Protein 4UWW (pdb70)

Sequence (130 aa):
DKCPKGWLDFRGNCYGYFRYELPWKRAEAWWCRSIRAGAHLASIHTSEEHRAIAKFISQYHHGEEEEDVWIGLFRWNSVWAWIDGSKKHYSALDDYPKGKHCAVLDESSGFLSWDNDSCGERNAFICKCTA

Structure (mmCIF, N/CA/C/O backbone):
data_4UWW
#
_entry.id   4UWW
#
_cell.length_a   55.940
_cell.length_b   72.600
_cell.length_c   37.100
_cell.angle_alpha   90.00
_cell.angle_beta   90.00
_cell.angle_gamma   90.00
#
_symmetry.space_group_name_H-M   'P 21 21 2'
#
loop_
_entity.id
_entity.type
_entity.pdbx_description
1 polymer STRUTHIOCALCIN-1
2 water water
#
loop_
_atom_site.group_PDB
_atom_site.id
_atom_site.type_symbol
_atom_site.label_atom_id
_atom_site.label_alt_id
_atom_site.label_comp_id
_atom_site.label_asym_id
_atom_site.label_entity_id
_atom_site.label_seq_id
_atom_site.pdbx_PDB_ins_code
_atom_site.Cartn_x
_atom_site.Cartn_y
_atom_site.Cartn_z
_atom_site.occupancy
_atom_site.B_iso_or_equiv
_atom_site.auth_seq_id
_atom_site.auth_comp_id
_atom_site.auth_asym_id
_atom_site.auth_atom_id
_atom_site.pdbx_PDB_model_num
ATOM 1 N N . ASP A 1 1 ? -8.077 10.744 -25.395 1.00 43.07 1 ASP A N 1
ATOM 2 C CA . ASP A 1 1 ? -7.184 9.563 -25.162 1.00 41.90 1 ASP A CA 1
ATOM 3 C C . ASP A 1 1 ?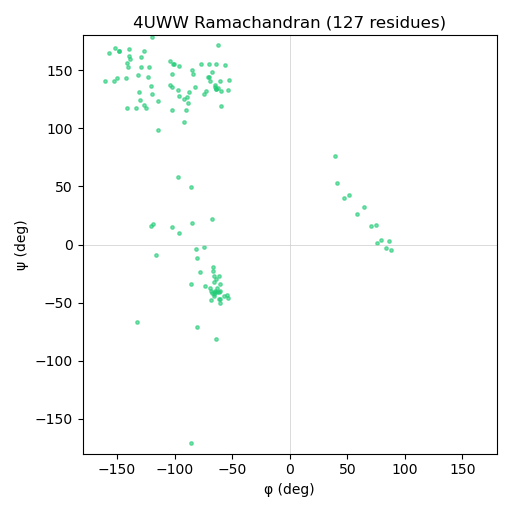 -7.887 8.525 -24.289 1.00 41.81 1 ASP A C 1
ATOM 4 O O . ASP A 1 1 ? -8.623 8.888 -23.371 1.00 43.1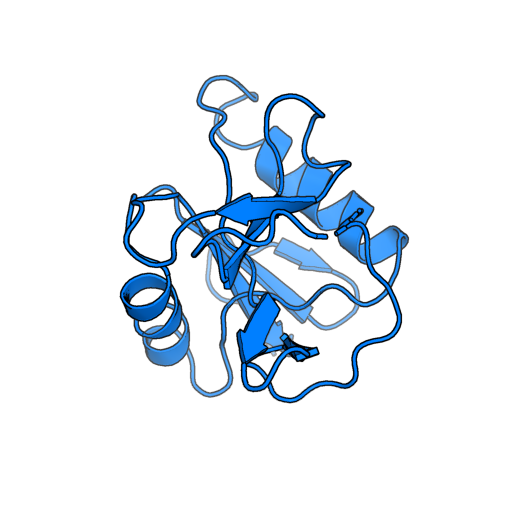6 1 ASP A O 1
ATOM 9 N N . LYS A 1 2 ? -7.639 7.255 -24.570 1.00 38.55 2 LYS A N 1
ATOM 10 C CA . LYS A 1 2 ? -8.240 6.173 -23.767 1.00 36.33 2 LYS A CA 1
ATOM 11 C C . LYS A 1 2 ? -7.761 6.241 -22.289 1.00 32.29 2 LYS A C 1
ATOM 12 O O . LYS A 1 2 ? -6.566 6.399 -22.040 1.00 32.26 2 LYS A O 1
ATOM 18 N N . CYS A 1 3 ? -8.724 6.096 -21.406 1.00 34.62 3 CYS A N 1
ATOM 19 C CA . CYS A 1 3 ? -8.479 6.063 -19.959 1.00 35.38 3 CYS A CA 1
ATOM 20 C C . CYS A 1 3 ? -7.773 4.769 -19.577 1.00 31.91 3 CYS A C 1
ATOM 21 O O . CYS A 1 3 ? -7.839 3.765 -20.291 1.00 33.71 3 CYS A O 1
ATOM 24 N N . PRO A 1 4 ? -7.030 4.788 -18.448 1.00 28.68 4 PRO A N 1
ATOM 25 C CA . PRO A 1 4 ? -6.509 3.526 -17.940 1.00 30.05 4 PRO A CA 1
ATOM 26 C C . PRO A 1 4 ? -7.634 2.539 -17.717 1.00 30.09 4 PRO A C 1
ATOM 27 O O . PRO A 1 4 ? -8.771 2.897 -17.458 1.00 29.05 4 PRO A O 1
ATOM 31 N N . LYS A 1 5 ? -7.332 1.240 -17.765 1.00 33.90 5 LYS A N 1
ATOM 32 C CA . LYS A 1 5 ? -8.372 0.221 -17.674 1.00 35.50 5 LYS A CA 1
ATOM 33 C C . LYS A 1 5 ? -9.036 0.313 -16.277 1.00 27.38 5 LYS A C 1
ATOM 34 O O . LYS A 1 5 ? -8.306 0.367 -15.294 1.00 29.61 5 LYS A O 1
ATOM 40 N N . GLY A 1 6 ? -10.352 0.280 -16.245 1.00 30.99 6 GLY A N 1
ATOM 41 C CA . GLY A 1 6 ? -11.132 0.301 -15.020 1.00 31.28 6 GLY A CA 1
ATOM 42 C C . GLY A 1 6 ? -11.374 1.708 -14.452 1.00 27.82 6 GLY A C 1
ATOM 43 O O . GLY A 1 6 ? -12.048 1.842 -13.443 1.00 27.40 6 GLY A O 1
ATOM 44 N N . TRP A 1 7 ? -10.820 2.707 -15.086 1.00 25.17 7 TRP A N 1
ATOM 45 C CA . TRP A 1 7 ? -10.999 4.098 -14.611 1.00 22.74 7 TRP A CA 1
ATOM 46 C C . TRP A 1 7 ? -12.301 4.682 -15.135 1.00 25.02 7 TRP A C 1
ATOM 47 O O . TRP A 1 7 ? -12.742 4.374 -16.249 1.00 27.89 7 TRP A O 1
ATOM 58 N N . LEU A 1 8 ? -12.904 5.534 -14.311 1.00 19.87 8 LEU A N 1
ATOM 59 C CA . LEU A 1 8 ? -14.118 6.263 -14.685 1.00 20.23 8 LEU A CA 1
ATOM 60 C C . LEU A 1 8 ? -13.755 7.391 -15.660 1.00 23.25 8 LEU A C 1
ATOM 61 O O . LEU A 1 8 ? -12.828 8.125 -15.447 1.00 21.40 8 LEU A O 1
ATOM 66 N N . ASP A 1 9 ? -14.454 7.471 -16.792 1.00 23.68 9 ASP A N 1
ATOM 67 C CA . ASP A 1 9 ? -14.281 8.593 -17.749 1.00 27.28 9 ASP A CA 1
ATOM 68 C C . ASP A 1 9 ? -15.458 9.535 -17.542 1.00 27.72 9 ASP A C 1
ATOM 69 O O . ASP A 1 9 ? -16.598 9.167 -17.697 1.00 29.16 9 ASP A O 1
ATOM 74 N N . PHE A 1 10 ? -15.136 10.748 -17.103 1.00 27.48 10 PHE A N 1
ATOM 75 C CA . PHE A 1 10 ? -16.133 11.755 -16.825 1.00 24.90 10 PHE A CA 1
ATOM 76 C C . PHE A 1 10 ? -15.686 13.113 -17.245 1.00 25.08 10 PHE A C 1
ATOM 77 O O . PHE A 1 10 ? -14.690 13.635 -16.749 1.00 25.63 10 PHE A O 1
ATOM 85 N N . ARG A 1 11 ? -16.432 13.695 -18.203 1.00 25.76 11 ARG A N 1
ATOM 86 C CA . ARG A 1 11 ? -16.173 15.040 -18.739 1.00 29.09 11 ARG A CA 1
ATOM 87 C C . ARG A 1 11 ? -14.689 15.397 -18.987 1.00 27.04 11 ARG A C 1
ATOM 88 O O . ARG A 1 11 ? -14.185 16.405 -18.488 1.00 29.28 11 ARG A O 1
ATOM 96 N N . GLY A 1 12 ? -14.013 14.556 -19.727 1.00 30.34 12 GLY A N 1
ATOM 97 C CA . GLY A 1 12 ? -12.667 14.839 -20.199 1.00 28.23 12 GLY A CA 1
ATOM 98 C C . GLY A 1 12 ? -11.516 14.490 -19.278 1.00 27.62 12 GLY A C 1
ATOM 99 O O . GLY A 1 12 ? -10.352 14.818 -19.545 1.00 29.57 12 GLY A O 1
ATOM 100 N N . ASN A 1 13 ? -11.882 13.891 -18.135 1.00 24.99 13 ASN A N 1
ATOM 101 C CA . ASN A 1 13 ? -10.858 13.319 -17.235 1.00 21.98 13 ASN A CA 1
ATOM 102 C C . ASN A 1 13 ? -11.162 11.869 -16.916 1.00 20.89 13 ASN A C 1
ATOM 103 O O . ASN A 1 13 ? -12.272 11.436 -17.084 1.00 24.61 13 ASN A O 1
ATOM 108 N N . CYS A 1 14 ? -10.159 11.180 -16.354 1.00 19.69 14 CYS A N 1
ATOM 109 C CA . CYS A 1 14 ? -10.312 9.769 -15.937 1.00 20.46 14 CYS A CA 1
ATOM 110 C C . CYS A 1 14 ? -9.966 9.673 -14.448 1.00 20.15 14 CYS A C 1
ATOM 111 O O . CYS A 1 14 ? -9.057 10.387 -14.001 1.00 17.82 14 CYS A O 1
ATOM 114 N N . TYR A 1 15 ? -10.666 8.802 -13.719 1.00 17.98 15 TYR A N 1
ATOM 115 C CA . TYR A 1 15 ? -10.512 8.679 -12.262 1.00 16.52 15 TYR A CA 1
ATOM 116 C C . TYR A 1 15 ? -10.325 7.215 -11.918 1.00 16.93 15 TYR A C 1
ATOM 117 O O . TYR A 1 15 ? -11.109 6.392 -12.296 1.00 19.92 15 TYR A O 1
ATOM 126 N N . GLY A 1 16 ? -9.232 6.918 -11.230 1.00 16.18 16 GLY A N 1
ATOM 127 C CA . GLY A 1 16 ? -8.922 5.557 -10.848 1.00 16.05 16 GLY A CA 1
ATOM 128 C C . GLY A 1 16 ? -8.959 5.394 -9.335 1.00 15.88 16 GLY A C 1
ATOM 129 O O . GLY A 1 16 ? -8.221 6.094 -8.618 1.00 17.35 16 GLY A O 1
ATOM 130 N N . TYR A 1 17 ? -9.778 4.476 -8.850 1.00 15.26 17 TYR A N 1
ATOM 131 C CA . TYR A 1 17 ? -9.901 4.249 -7.411 1.00 15.59 17 TYR A CA 1
ATOM 132 C C . TYR A 1 17 ? -9.029 3.092 -7.029 1.00 13.64 17 TYR A C 1
ATOM 133 O O . TYR A 1 17 ? -9.048 2.045 -7.736 1.00 17.82 17 TYR A O 1
ATOM 142 N N . PHE A 1 18 ? -8.246 3.265 -5.965 1.00 14.64 18 PHE A N 1
ATOM 143 C CA . PHE A 1 18 ? -7.321 2.241 -5.443 1.00 14.44 18 PHE A CA 1
ATOM 144 C C . PHE A 1 18 ? -7.597 1.980 -3.997 1.00 14.26 18 PHE A C 1
ATOM 145 O O . PHE A 1 18 ? -7.442 2.845 -3.146 1.00 14.89 18 PHE A O 1
ATOM 153 N N . ARG A 1 19 ? -7.995 0.721 -3.683 1.00 16.09 19 ARG A N 1
ATOM 154 C CA . ARG A 1 19 ? -8.269 0.338 -2.302 1.00 17.77 19 ARG A CA 1
ATOM 155 C C . ARG A 1 19 ? -7.018 -0.338 -1.793 1.00 21.92 19 ARG A C 1
ATOM 156 O O . ARG A 1 19 ? -6.997 -1.616 -1.584 1.00 26.02 19 ARG A O 1
ATOM 164 N N . TYR A 1 20 ? -5.955 0.333 -1.827 1.00 16.76 20 TYR A N 1
ATOM 165 C CA . TYR A 1 20 ? -4.719 -0.049 -1.168 1.00 15.40 20 TYR A CA 1
ATOM 166 C C . TYR A 1 20 ? -4.442 1.046 -0.217 1.00 14.71 20 TYR A C 1
ATOM 167 O O . TYR A 1 20 ? -4.533 2.267 -0.603 1.00 17.06 20 TYR A O 1
ATOM 176 N N . GLU A 1 21 ? -4.169 0.800 1.047 1.00 15.19 21 GLU A N 1
ATOM 177 C CA . GLU A 1 21 ? -4.094 1.777 2.090 1.00 16.93 21 GLU A CA 1
ATOM 178 C C . GLU A 1 21 ? -2.691 2.273 2.237 1.00 13.59 21 GLU A C 1
ATOM 179 O O . GLU A 1 21 ? -1.803 1.577 2.781 1.00 16.11 21 GLU A O 1
ATOM 185 N N . LEU A 1 22 ? -2.435 3.502 1.770 1.00 14.71 22 LEU A N 1
ATOM 186 C CA . LEU A 1 22 ? -1.085 4.064 1.709 1.00 13.40 22 LEU A CA 1
ATOM 187 C C . LEU A 1 22 ? -1.067 5.460 2.359 1.00 14.11 22 LEU A C 1
ATOM 188 O O . LEU A 1 22 ? -2.104 6.132 2.367 1.00 14.12 22 LEU A O 1
ATOM 193 N N . PRO A 1 23 ? 0.038 5.886 2.880 1.00 12.95 23 PRO A N 1
ATOM 194 C CA . PRO A 1 23 ? 0.183 7.301 3.300 1.00 12.80 23 PRO A CA 1
ATOM 195 C C . PRO A 1 23 ? 0.090 8.190 2.094 1.00 12.96 23 PRO A C 1
ATOM 196 O O . PRO A 1 23 ? 0.299 7.797 0.950 1.00 13.67 23 PRO A O 1
ATOM 200 N N . TRP A 1 24 ? -0.320 9.480 2.322 1.00 12.56 24 TRP A N 1
ATOM 201 C CA . TRP A 1 24 ? -0.654 10.374 1.226 1.00 13.52 24 TRP A CA 1
ATOM 202 C C . TRP A 1 24 ? 0.495 10.484 0.177 1.00 11.65 24 TRP A C 1
ATOM 203 O O . TRP A 1 24 ? 0.247 10.444 -1.017 1.00 14.03 24 TRP A O 1
ATOM 214 N N . LYS A 1 25 ? 1.734 10.667 0.643 1.00 12.91 25 LYS A N 1
ATOM 215 C CA . LYS A 1 25 ? 2.830 10.866 -0.277 1.00 15.38 25 LYS A CA 1
ATOM 216 C C . LYS A 1 25 ? 3.107 9.609 -1.143 1.00 14.84 25 LYS A C 1
ATOM 217 O O . LYS A 1 25 ? 3.491 9.741 -2.299 1.00 16.56 25 LYS A O 1
ATOM 223 N N . ARG A 1 26 ? 2.864 8.444 -0.580 1.00 14.97 26 ARG A N 1
ATOM 224 C CA . ARG A 1 26 ? 3.042 7.214 -1.342 1.00 15.14 26 ARG A CA 1
ATOM 225 C C . ARG A 1 26 ? 1.937 7.037 -2.356 1.00 13.38 26 ARG A C 1
ATOM 226 O O . ARG A 1 26 ? 2.143 6.565 -3.469 1.00 15.81 26 ARG A O 1
ATOM 234 N N . ALA A 1 27 ? 0.696 7.453 -1.990 1.00 13.88 27 ALA A N 1
ATOM 235 C CA . ALA A 1 27 ? -0.399 7.458 -2.875 1.00 12.56 27 ALA A CA 1
ATOM 236 C C . ALA A 1 27 ? -0.133 8.364 -4.062 1.00 14.68 27 ALA A C 1
ATOM 237 O O . ALA A 1 27 ? -0.331 8.001 -5.209 1.00 15.44 27 ALA A O 1
ATOM 239 N N . GLU A 1 28 ? 0.371 9.584 -3.758 1.00 15.15 28 GLU A N 1
ATOM 240 C CA . GLU A 1 28 ? 0.693 10.487 -4.829 1.00 16.56 28 GLU A CA 1
ATOM 241 C C . GLU A 1 28 ? 1.798 9.906 -5.774 1.00 18.09 28 GLU A C 1
ATOM 242 O O . GLU A 1 28 ? 1.638 9.980 -6.995 1.00 18.62 28 GLU A O 1
ATOM 248 N N . ALA A 1 29 ? 2.800 9.270 -5.194 1.00 16.90 29 ALA A N 1
ATOM 249 C CA . ALA A 1 29 ? 3.791 8.603 -6.015 1.00 18.38 29 ALA A CA 1
ATOM 250 C C . ALA A 1 29 ? 3.207 7.512 -6.875 1.00 18.49 29 ALA A C 1
ATOM 251 O O . ALA A 1 29 ? 3.615 7.374 -8.083 1.00 20.00 29 ALA A O 1
ATOM 253 N N . TRP A 1 30 ? 2.287 6.753 -6.348 1.00 16.99 30 TRP A N 1
ATOM 254 C CA A TRP A 1 30 ? 1.620 5.702 -7.095 0.50 18.71 30 TRP A CA 1
ATOM 255 C CA B TRP A 1 30 ? 1.688 5.731 -7.137 0.50 18.36 30 TRP A CA 1
ATOM 256 C C . TRP A 1 30 ? 0.872 6.268 -8.302 1.00 17.90 30 TRP A C 1
ATOM 257 O O . TRP A 1 30 ? 0.983 5.800 -9.457 1.00 19.82 30 TRP A O 1
ATOM 278 N N . CYS A 1 31 ? 0.034 7.282 -8.048 1.00 16.24 31 CYS A N 1
ATOM 279 C CA . CYS A 1 31 ? -0.683 7.911 -9.130 1.00 17.44 31 CYS A CA 1
ATOM 280 C C . CYS A 1 31 ? 0.258 8.411 -10.256 1.00 20.47 31 CYS A C 1
ATOM 281 O O . CYS A 1 31 ? -0.041 8.188 -11.422 1.00 22.02 31 CYS A O 1
ATOM 284 N N . ARG A 1 32 ? 1.371 9.031 -9.865 1.00 18.59 32 ARG A N 1
ATOM 285 C CA . ARG A 1 32 ? 2.304 9.569 -10.877 1.00 23.32 32 ARG A CA 1
ATOM 286 C C . ARG A 1 32 ? 2.896 8.418 -11.706 1.00 24.29 32 ARG A C 1
ATOM 287 O O . ARG A 1 32 ? 3.219 8.633 -12.889 1.00 27.22 32 ARG A O 1
ATOM 295 N N . SER A 1 33 ? 3.018 7.269 -11.111 1.00 22.93 33 SER A N 1
ATOM 296 C CA . SER A 1 33 ? 3.632 6.131 -11.838 1.00 23.68 33 SER A CA 1
ATOM 297 C C . SER A 1 33 ? 2.710 5.454 -12.822 1.00 27.06 33 SER A C 1
ATOM 298 O O . SER A 1 33 ? 3.181 4.808 -13.789 1.00 26.95 33 SER A O 1
ATOM 301 N N . ILE A 1 34 ? 1.399 5.548 -12.651 1.00 27.42 34 ILE A N 1
ATOM 302 C CA . ILE A 1 34 ? 0.427 4.919 -13.487 1.00 29.67 34 ILE A CA 1
ATOM 303 C C . ILE A 1 34 ? 0.461 5.511 -14.894 1.00 29.81 34 ILE A C 1
ATOM 304 O O . ILE A 1 34 ? 0.347 4.776 -15.920 1.00 34.06 34 ILE A O 1
ATOM 309 N N . ARG A 1 35 ? 0.579 6.810 -14.976 1.00 31.96 35 ARG A N 1
ATOM 310 C CA . ARG A 1 35 ? 0.510 7.517 -16.239 1.00 38.50 35 ARG A CA 1
ATOM 311 C C . ARG A 1 35 ? 1.155 8.879 -16.062 1.00 38.23 35 ARG A C 1
ATOM 312 O O . ARG A 1 35 ? 0.971 9.543 -15.050 1.00 28.98 35 ARG A O 1
ATOM 320 N N . ALA A 1 36 ? 1.903 9.325 -17.061 1.00 34.80 36 ALA A N 1
ATOM 321 C CA . ALA A 1 36 ? 2.460 10.627 -17.061 1.00 33.50 36 ALA A CA 1
ATOM 322 C C . ALA A 1 36 ? 1.338 11.643 -16.981 1.00 33.40 36 ALA A C 1
ATOM 323 O O . ALA A 1 36 ? 0.351 11.535 -17.690 1.00 35.10 36 ALA A O 1
ATOM 325 N N . GLY A 1 37 ? 1.486 12.605 -16.089 1.00 32.08 37 GLY A N 1
ATOM 326 C CA . GLY A 1 37 ? 0.469 13.597 -15.880 1.00 37.54 37 GLY A CA 1
ATOM 327 C C . GLY A 1 37 ? -0.606 13.228 -14.846 1.00 30.30 37 GLY A C 1
ATOM 328 O O . GLY A 1 37 ? -1.492 14.041 -14.591 1.00 31.97 37 GLY A O 1
ATOM 329 N N . ALA A 1 38 ? -0.578 12.004 -14.305 1.00 23.46 38 ALA A N 1
ATOM 330 C CA . ALA A 1 38 ? -1.584 11.609 -13.277 1.00 20.16 38 ALA A CA 1
ATOM 331 C C . ALA A 1 38 ? -1.146 12.038 -11.905 1.00 21.34 38 ALA A C 1
ATOM 332 O O . ALA A 1 38 ? 0.054 12.121 -11.580 1.00 21.54 38 ALA A O 1
ATOM 334 N N . HIS A 1 39 ? -2.129 12.315 -11.051 1.00 17.12 39 HIS A N 1
ATOM 335 C CA . HIS A 1 39 ? -1.885 12.750 -9.704 1.00 16.29 39 HIS A CA 1
ATOM 336 C C . HIS A 1 39 ? -3.109 12.289 -8.870 1.00 14.34 39 HIS A C 1
ATOM 337 O O . HIS A 1 39 ? -4.137 11.966 -9.431 1.00 16.95 39 HIS A O 1
ATOM 344 N N . LEU A 1 40 ? -2.966 12.396 -7.576 1.00 13.01 40 LEU A N 1
ATOM 345 C CA . LEU A 1 40 ? -4.157 12.330 -6.711 1.00 14.13 40 LEU A CA 1
ATOM 346 C C . LEU A 1 40 ? -5.170 13.339 -7.217 1.00 15.87 40 LEU A C 1
ATOM 347 O O . LEU A 1 40 ? -4.809 14.480 -7.635 1.00 16.46 40 LEU A O 1
ATOM 352 N N . ALA A 1 41 ? -6.460 12.966 -7.186 1.00 14.56 41 ALA A N 1
ATOM 353 C CA . ALA A 1 41 ? -7.470 13.715 -7.834 1.00 14.15 41 ALA A CA 1
ATOM 354 C C . ALA A 1 41 ? -7.705 15.147 -7.273 1.00 14.14 41 ALA A C 1
ATOM 355 O O . ALA A 1 41 ? -7.753 15.312 -6.065 1.00 15.50 41 ALA A O 1
ATOM 357 N N . SER A 1 42 ? -7.869 16.107 -8.158 1.00 14.14 42 SER A N 1
ATOM 358 C CA . SER A 1 42 ? -8.445 17.382 -7.846 1.00 12.46 42 SER A CA 1
ATOM 359 C C . SER A 1 42 ? -9.947 17.338 -8.210 1.00 15.38 42 SER A C 1
ATOM 360 O O . SER A 1 42 ? -10.336 16.601 -9.113 1.00 16.65 42 SER A O 1
ATOM 363 N N . ILE A 1 43 ? -10.723 18.171 -7.529 1.00 15.79 43 ILE A N 1
ATOM 364 C CA . ILE A 1 43 ? -12.193 18.210 -7.711 1.00 15.10 43 ILE A CA 1
ATOM 365 C C . ILE A 1 43 ? -12.582 19.671 -7.833 1.00 15.81 43 ILE A C 1
ATOM 366 O O . ILE A 1 43 ? -12.379 20.447 -6.918 1.00 17.30 43 ILE A O 1
ATOM 371 N N . HIS A 1 44 ? -13.139 20.015 -9.015 1.00 17.11 44 HIS A N 1
ATOM 372 C CA . HIS A 1 44 ? -13.323 21.462 -9.301 1.00 18.57 44 HIS A CA 1
ATOM 373 C C . HIS A 1 44 ? -14.795 21.878 -9.432 1.00 19.23 44 HIS A C 1
ATOM 374 O O . HIS A 1 44 ? -15.054 23.144 -9.488 1.00 22.58 44 HIS A O 1
ATOM 381 N N . THR A 1 45 ? -15.720 20.969 -9.460 1.00 20.86 45 THR A N 1
ATOM 382 C CA . THR A 1 45 ? -17.160 21.236 -9.580 1.00 20.19 45 THR A CA 1
ATOM 383 C C . THR A 1 45 ? -17.939 20.280 -8.718 1.00 19.48 45 THR A C 1
ATOM 384 O O . THR A 1 45 ? -17.469 19.163 -8.440 1.00 19.15 45 THR A O 1
ATOM 388 N N . SER A 1 46 ? -19.156 20.651 -8.313 1.00 21.70 46 SER A N 1
ATOM 389 C CA . SER A 1 46 ? -20.031 19.733 -7.657 1.00 22.12 46 SER A CA 1
ATOM 390 C C . SER A 1 46 ? -20.370 18.534 -8.499 1.00 21.59 46 SER A C 1
ATOM 391 O O . SER A 1 46 ? -20.557 17.447 -7.986 1.00 21.58 46 SER A O 1
ATOM 394 N N . GLU A 1 47 ? -20.480 18.711 -9.830 1.00 22.49 47 GLU A N 1
ATOM 395 C CA . GLU A 1 47 ? -20.850 17.581 -10.676 1.00 22.07 47 GLU A CA 1
ATOM 396 C C . GLU A 1 47 ? -19.710 16.557 -10.726 1.00 20.44 47 GLU A C 1
ATOM 397 O O . GLU A 1 47 ? -19.960 15.335 -10.717 1.00 20.75 47 GLU A O 1
ATOM 403 N N . GLU A 1 48 ? -18.483 17.018 -10.740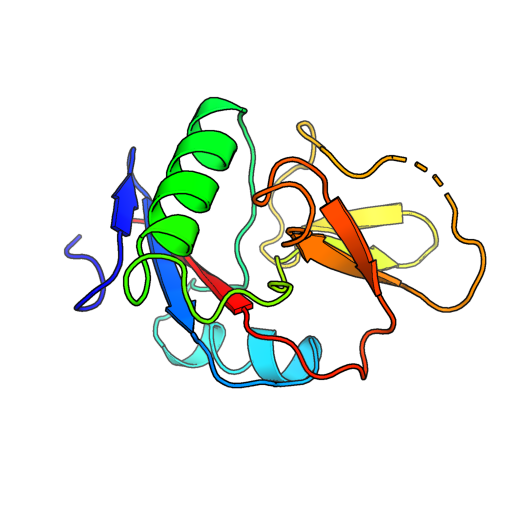 1.00 19.69 48 GLU A N 1
ATOM 404 C CA . GLU A 1 48 ? -17.328 16.128 -10.659 1.00 20.19 48 GLU A CA 1
ATOM 405 C C . GLU A 1 48 ? -17.300 15.438 -9.306 1.00 18.84 48 GLU A C 1
ATOM 406 O O . GLU A 1 48 ? -17.076 14.221 -9.228 1.00 17.13 48 GLU A O 1
ATOM 412 N N . HIS A 1 49 ? -17.530 16.152 -8.245 1.00 16.96 49 HIS A N 1
ATOM 413 C CA . HIS A 1 49 ? -17.605 15.597 -6.907 1.00 16.72 49 HIS A CA 1
ATOM 414 C C . HIS A 1 49 ? -18.659 14.513 -6.798 1.00 15.89 49 HIS A C 1
ATOM 415 O O . HIS A 1 49 ? -18.426 13.387 -6.295 1.00 15.41 49 HIS A O 1
ATOM 422 N N . ARG A 1 50 ? -19.846 14.779 -7.379 1.00 15.47 50 ARG A N 1
ATOM 423 C CA . ARG A 1 50 ? -20.930 13.852 -7.374 1.00 17.78 50 ARG A CA 1
ATOM 424 C C . ARG A 1 50 ? -20.602 12.595 -8.152 1.00 17.29 50 ARG A C 1
ATOM 425 O O . ARG A 1 50 ? -20.906 11.464 -7.679 1.00 17.67 50 ARG A O 1
ATOM 433 N N . ALA A 1 51 ? -19.940 12.753 -9.279 1.00 18.09 51 ALA A N 1
ATOM 434 C CA . ALA A 1 51 ? -19.592 11.596 -10.135 1.00 17.54 51 ALA A CA 1
ATOM 435 C C . ALA A 1 51 ? -18.561 10.722 -9.442 1.00 16.22 51 ALA A C 1
ATOM 436 O O . ALA A 1 51 ? -18.642 9.471 -9.498 1.00 17.50 51 ALA A O 1
ATOM 438 N N . ILE A 1 52 ? -17.590 11.319 -8.771 1.00 15.68 52 ILE A N 1
ATOM 439 C CA . ILE A 1 52 ? -16.548 10.561 -8.056 1.00 15.04 52 ILE A CA 1
ATOM 440 C C . ILE A 1 52 ? -17.169 9.820 -6.890 1.00 17.20 52 ILE A C 1
ATOM 441 O O . ILE A 1 52 ? -16.867 8.600 -6.637 1.00 16.59 52 ILE A O 1
ATOM 446 N N . ALA A 1 53 ? -18.065 10.434 -6.154 1.00 16.94 53 ALA A N 1
ATOM 447 C CA . ALA A 1 53 ? -18.666 9.818 -5.009 1.00 17.79 53 ALA A CA 1
ATOM 448 C C . ALA A 1 53 ? -19.502 8.626 -5.424 1.00 18.31 53 ALA A C 1
ATOM 449 O O . ALA A 1 53 ? -19.448 7.563 -4.763 1.00 19.25 53 ALA A O 1
ATOM 451 N N . LYS A 1 54 ? -20.229 8.760 -6.533 1.00 19.11 54 LYS A N 1
ATOM 452 C CA . LYS A 1 54 ? -21.030 7.670 -7.074 1.00 21.09 54 LYS A CA 1
ATOM 453 C C . LYS A 1 54 ? -20.128 6.523 -7.444 1.00 19.76 54 LYS A C 1
ATOM 454 O O . LYS A 1 54 ? -20.413 5.331 -7.159 1.00 22.49 54 LYS A O 1
ATOM 460 N N . PHE A 1 55 ? -19.023 6.808 -8.150 1.00 17.35 55 PHE A N 1
ATOM 461 C CA . PHE A 1 55 ? -18.086 5.818 -8.633 1.00 20.90 55 PHE A CA 1
ATOM 462 C C . PHE A 1 55 ? -17.487 5.035 -7.450 1.00 19.27 55 PHE A C 1
ATOM 463 O O . PHE A 1 55 ? -17.475 3.771 -7.486 1.00 20.97 55 PHE A O 1
ATOM 471 N N . ILE A 1 56 ? -16.989 5.718 -6.435 1.00 16.82 56 ILE A N 1
ATOM 472 C CA . ILE A 1 56 ? -16.433 5.058 -5.261 1.00 18.60 56 ILE A CA 1
ATOM 473 C C . ILE A 1 56 ? -17.516 4.256 -4.532 1.00 20.08 56 ILE A C 1
ATOM 474 O O . ILE A 1 56 ? -17.271 3.061 -4.145 1.00 21.74 56 ILE A O 1
ATOM 479 N N . SER A 1 57 ? -18.707 4.780 -4.406 1.00 20.41 57 SER A N 1
ATOM 480 C CA . SER A 1 57 ? -19.801 4.108 -3.667 1.00 22.40 57 SER A CA 1
ATOM 481 C C . SER A 1 57 ? -20.217 2.824 -4.359 1.00 25.56 57 SER A C 1
ATOM 482 O O . SER A 1 57 ? -20.765 1.918 -3.681 1.00 29.87 57 SER A O 1
ATOM 485 N N . GLN A 1 58 ? -20.045 2.729 -5.661 1.00 24.22 58 GLN A N 1
ATOM 486 C CA . GLN A 1 58 ? -20.379 1.470 -6.369 1.00 31.49 58 GLN A CA 1
ATOM 487 C C . GLN A 1 58 ? -19.322 0.416 -6.261 1.00 33.31 58 GLN A C 1
ATOM 488 O O . GLN A 1 58 ? -19.556 -0.770 -6.660 1.00 33.88 58 GLN A O 1
ATOM 494 N N . TYR A 1 59 ? -18.121 0.749 -5.767 1.00 29.03 59 TYR A N 1
ATOM 495 C CA . TYR A 1 59 ? -17.075 -0.245 -5.564 1.00 30.41 59 TYR A CA 1
ATOM 496 C C . TYR A 1 59 ? -17.519 -1.353 -4.593 1.00 29.70 59 TYR A C 1
ATOM 497 O O . TYR A 1 59 ? -17.896 -1.089 -3.436 1.00 30.82 59 TYR A O 1
ATOM 506 N N . HIS A 1 60 ? -17.533 -2.588 -5.093 1.00 34.20 60 HIS A N 1
ATOM 507 C CA . HIS A 1 60 ? -17.960 -3.754 -4.277 1.00 35.71 60 HIS A CA 1
ATOM 508 C C . HIS A 1 60 ? -19.329 -3.552 -3.585 1.00 35.44 60 HIS A C 1
ATOM 509 O O . HIS A 1 60 ? -19.486 -3.843 -2.412 1.00 36.17 60 HIS A O 1
ATOM 516 N N . HIS A 1 61 ? -20.290 -2.994 -4.321 1.00 30.96 61 HIS A N 1
ATOM 517 C CA . HIS A 1 61 ? -21.644 -2.790 -3.851 1.00 33.07 61 HIS A CA 1
ATOM 518 C C . HIS A 1 61 ? -21.721 -1.934 -2.600 1.00 36.20 61 HIS A C 1
ATOM 519 O O . HIS A 1 61 ? -22.638 -2.055 -1.786 1.00 38.61 61 HIS A O 1
ATOM 526 N N . GLY A 1 62 ? -20.710 -1.065 -2.427 1.00 32.04 62 GLY A N 1
ATOM 527 C CA . GLY A 1 62 ? -20.679 -0.151 -1.293 1.00 35.30 62 GLY A CA 1
ATOM 528 C C . GLY A 1 62 ? -20.310 -0.777 0.048 1.00 36.97 62 GLY A C 1
ATOM 529 O O . GLY A 1 62 ? -20.530 -0.197 1.101 1.00 37.03 62 GLY A O 1
ATOM 530 N N . GLU A 1 63 ? -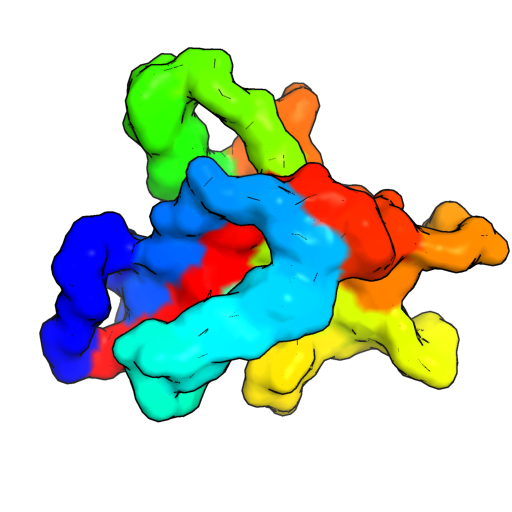19.730 -1.972 0.001 1.00 37.33 63 GLU A N 1
ATOM 531 C CA . GLU A 1 63 ? -19.564 -2.754 1.236 1.00 46.23 63 GLU A CA 1
ATOM 532 C C . GLU A 1 63 ? -18.293 -2.368 1.955 1.00 47.67 63 GLU A C 1
ATOM 533 O O . GLU A 1 63 ? -18.236 -2.329 3.195 1.00 55.76 63 GLU A O 1
ATOM 539 N N . GLU A 1 64 ? -17.268 -2.025 1.193 1.00 44.68 64 GLU A N 1
ATOM 540 C CA . GLU A 1 64 ? -15.971 -1.982 1.811 1.00 57.39 64 GLU A CA 1
ATOM 541 C C . GLU A 1 64 ? -15.569 -0.593 2.256 1.00 52.81 64 GLU A C 1
ATOM 542 O O . GLU A 1 64 ? -14.441 -0.426 2.688 1.00 61.74 64 GLU A O 1
ATOM 548 N N . GLU A 1 65 ? -16.508 0.365 2.220 1.00 46.10 65 GLU A N 1
ATOM 549 C CA . GLU A 1 65 ? -16.166 1.811 2.172 1.00 34.00 65 GLU A CA 1
ATOM 550 C C . GLU A 1 65 ? -15.212 2.339 3.265 1.00 30.47 65 GLU A C 1
ATOM 551 O O . GLU A 1 65 ? -15.366 2.140 4.452 1.00 28.56 65 GLU A O 1
ATOM 557 N N . GLU A 1 66 ? -14.237 3.100 2.810 1.00 27.32 66 GLU A N 1
ATOM 558 C CA . GLU A 1 66 ? -13.203 3.688 3.704 1.00 23.99 66 GLU A CA 1
ATOM 559 C C . GLU A 1 66 ? -12.952 5.126 3.223 1.00 18.24 66 GLU A C 1
ATOM 560 O O . GLU A 1 66 ? -13.382 5.441 2.086 1.00 19.54 66 GLU A O 1
ATOM 566 N N . ASP A 1 67 ? -12.255 5.912 4.017 1.00 20.63 67 ASP A N 1
ATOM 567 C CA . ASP A 1 67 ? -11.883 7.271 3.589 1.00 16.33 67 ASP A CA 1
ATOM 568 C C . ASP A 1 67 ? -10.882 7.204 2.427 1.00 14.71 67 ASP A C 1
ATOM 569 O O . ASP A 1 67 ? -10.132 6.243 2.267 1.00 16.19 67 ASP A O 1
ATOM 574 N N . VAL A 1 68 ? -10.966 8.213 1.545 1.00 12.11 68 VAL A N 1
ATOM 575 C CA . VAL A 1 68 ? -10.199 8.172 0.323 1.00 12.19 68 VAL A CA 1
ATOM 576 C C . VAL A 1 68 ? -9.371 9.444 0.170 1.00 11.07 68 VAL A C 1
ATOM 577 O O . VAL A 1 68 ? -9.891 10.569 0.098 1.00 12.07 68 VAL A O 1
ATOM 581 N N . TRP A 1 69 ? -8.025 9.299 0.091 1.00 10.77 69 TRP A N 1
ATOM 582 C CA . TRP A 1 69 ? -7.203 10.490 -0.173 1.00 11.67 69 TRP A CA 1
ATOM 583 C C . TRP A 1 69 ? -7.567 11.098 -1.483 1.00 11.06 69 TRP A C 1
ATOM 584 O O . TRP A 1 69 ? -7.749 10.457 -2.510 1.00 11.91 69 TRP A O 1
ATOM 595 N N . ILE A 1 70 ? -7.575 12.479 -1.490 1.00 10.98 70 ILE A N 1
ATOM 596 C CA . ILE A 1 70 ? -7.584 13.267 -2.706 1.00 12.31 70 ILE A CA 1
ATOM 597 C C . ILE A 1 70 ? -6.319 14.153 -2.717 1.00 12.67 70 ILE A C 1
ATOM 598 O O . ILE A 1 70 ? -5.585 14.158 -1.727 1.00 12.39 70 ILE A O 1
ATOM 603 N N . GLY A 1 71 ? -6.158 14.934 -3.786 1.00 12.47 71 GLY A N 1
ATOM 604 C CA . GLY A 1 71 ? -4.903 15.647 -3.922 1.00 13.42 71 GLY A CA 1
ATOM 605 C C . GLY A 1 71 ? -4.777 16.991 -3.206 1.00 15.51 71 GLY A C 1
ATOM 606 O O . GLY A 1 71 ? -3.850 17.757 -3.561 1.00 15.82 71 GLY A O 1
ATOM 607 N N . LEU A 1 72 ? -5.607 17.290 -2.238 1.00 14.12 72 LEU A N 1
ATOM 608 C CA . LEU A 1 72 ? -5.576 18.559 -1.463 1.00 13.74 72 LEU A CA 1
ATOM 609 C C . LEU A 1 72 ? -4.694 18.413 -0.297 1.00 14.10 72 LEU A C 1
ATOM 610 O O . LEU A 1 72 ? -4.835 17.506 0.554 1.00 14.30 72 LEU A O 1
ATOM 615 N N . PHE A 1 73 ? -3.718 19.343 -0.149 1.00 14.20 73 PHE A N 1
ATOM 616 C CA . PHE A 1 73 ? -2.772 19.298 0.932 1.00 14.70 73 PHE A CA 1
ATOM 617 C C . PHE A 1 73 ? -2.533 20.739 1.437 1.00 13.83 73 PHE A C 1
ATOM 618 O O . PHE A 1 73 ? -2.670 21.682 0.630 1.00 14.15 73 PHE A O 1
ATOM 626 N N . ARG A 1 74 ? -2.186 20.838 2.685 1.00 13.36 74 ARG A N 1
ATOM 627 C CA . ARG A 1 74 ? -1.933 22.157 3.297 1.00 13.94 74 ARG A CA 1
ATOM 628 C C . ARG A 1 74 ? -0.439 22.371 3.402 1.00 14.91 74 ARG A C 1
ATOM 629 O O . ARG A 1 74 ? 0.314 21.487 3.875 1.00 16.50 74 ARG A O 1
ATOM 637 N N . TRP A 1 75 ? -0.016 23.567 3.038 1.00 15.57 75 TRP A N 1
ATOM 638 C CA . TRP A 1 75 ? 1.436 23.908 3.137 1.00 16.06 75 TRP A CA 1
ATOM 639 C C . TRP A 1 75 ? 1.459 25.443 3.330 1.00 19.45 75 TRP A C 1
ATOM 640 O O . TRP A 1 75 ? 0.738 26.140 2.660 1.00 19.30 75 TRP A O 1
ATOM 651 N N . ASN A 1 76 ? 2.367 25.885 4.176 1.00 19.67 76 ASN A N 1
ATOM 652 C CA . ASN A 1 76 ? 2.440 27.348 4.502 1.00 21.18 76 ASN A CA 1
ATOM 653 C C . ASN A 1 76 ? 1.046 27.890 4.818 1.00 26.03 76 ASN A C 1
ATOM 654 O O . ASN A 1 76 ? 0.710 28.993 4.341 1.00 24.83 76 ASN A O 1
ATOM 659 N N . SER A 1 77 ? 0.242 27.127 5.531 1.00 25.15 77 SER A N 1
ATOM 660 C CA . SER A 1 77 ? -1.107 27.492 5.999 1.00 24.31 77 SER A CA 1
ATOM 661 C C . SER A 1 77 ? -2.243 27.487 4.985 1.00 24.93 77 SER A C 1
ATOM 662 O O . SER A 1 77 ? -3.437 27.744 5.342 1.00 30.18 77 SER A O 1
ATOM 665 N N . VAL A 1 78 ? -1.974 27.134 3.774 1.00 21.23 78 VAL A N 1
ATOM 666 C CA . VAL A 1 78 ? -2.918 27.221 2.674 1.00 23.19 78 VAL A CA 1
ATOM 667 C C . VAL A 1 78 ? -3.168 25.816 2.040 1.00 20.52 78 VAL A C 1
ATOM 668 O O . VAL A 1 78 ? -2.213 25.070 1.837 1.00 18.68 78 VAL A O 1
ATOM 672 N N . TRP A 1 79 ? -4.414 25.492 1.746 1.00 19.44 79 TRP A N 1
ATOM 673 C CA . TRP A 1 79 ? -4.771 24.267 0.990 1.00 16.59 79 TRP A CA 1
ATOM 674 C C . TRP A 1 79 ? -4.632 24.454 -0.470 1.00 18.97 79 TRP A C 1
ATOM 675 O O . TRP A 1 79 ? -5.047 25.499 -1.042 1.00 21.05 79 TRP A O 1
ATO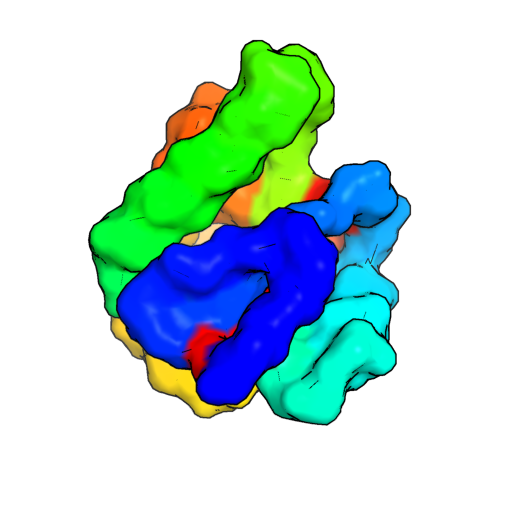M 686 N N . ALA A 1 80 ? -4.051 23.510 -1.155 1.00 15.85 80 ALA A N 1
ATOM 687 C CA . ALA A 1 80 ? -3.887 23.548 -2.591 1.00 16.13 80 ALA A CA 1
ATOM 688 C C . ALA A 1 80 ? -3.927 22.158 -3.231 1.00 14.62 80 ALA A C 1
ATOM 689 O O . ALA A 1 80 ? -3.798 21.154 -2.474 1.00 15.37 80 ALA A O 1
ATOM 691 N N . TRP A 1 81 ? -4.064 22.101 -4.513 1.00 15.58 81 TRP A N 1
ATOM 692 C CA . TRP A 1 81 ? -4.056 20.819 -5.280 1.00 15.11 81 TRP A CA 1
ATOM 693 C C . TRP A 1 81 ? -2.643 20.428 -5.661 1.00 16.13 81 TRP A C 1
ATOM 694 O O . TRP A 1 81 ? -1.912 21.262 -6.248 1.00 18.35 81 TRP A O 1
ATOM 705 N N . ILE A 1 82 ? -2.266 19.174 -5.405 1.00 15.24 82 ILE A N 1
ATOM 706 C CA . ILE A 1 82 ? -0.889 18.722 -5.776 1.00 16.22 82 ILE A CA 1
ATOM 707 C C . ILE A 1 82 ? -0.731 18.699 -7.268 1.00 17.21 82 ILE A C 1
ATOM 708 O O . ILE A 1 82 ? 0.464 18.764 -7.742 1.00 21.18 82 ILE A O 1
ATOM 713 N N . ASP A 1 83 ? -1.754 18.599 -8.042 1.00 17.85 83 ASP A N 1
ATOM 714 C CA . ASP A 1 83 ? -1.655 18.665 -9.529 1.00 22.83 83 ASP A CA 1
ATOM 715 C C . ASP A 1 83 ? -1.397 20.107 -10.039 1.00 23.27 83 ASP A C 1
ATOM 716 O O . ASP A 1 83 ? -1.224 20.299 -11.262 1.00 28.84 83 ASP A O 1
ATOM 721 N N . GLY A 1 84 ? -1.335 21.092 -9.165 1.00 20.64 84 GLY A N 1
ATOM 722 C CA . GLY A 1 84 ? -1.072 22.476 -9.543 1.00 22.10 84 GLY A CA 1
ATOM 723 C C . GLY A 1 84 ? -2.246 23.203 -10.086 1.00 22.69 84 GLY A C 1
ATOM 724 O O . GLY A 1 84 ? -2.080 24.396 -10.500 1.00 26.86 84 GLY A O 1
ATOM 725 N N . SER A 1 85 ? -3.439 22.630 -10.136 1.00 24.90 85 SER A N 1
ATOM 726 C CA . SER A 1 85 ? -4.628 23.313 -10.637 1.00 23.41 85 SER A CA 1
ATOM 727 C C . SER A 1 85 ? -5.172 24.289 -9.612 1.00 22.50 85 SER A C 1
ATOM 728 O O . SER A 1 85 ? -4.836 24.258 -8.428 1.00 22.56 85 SER A O 1
ATOM 731 N N . LYS A 1 86 ? -5.897 25.301 -10.091 1.00 31.14 86 LYS A N 1
ATOM 732 C CA . LYS A 1 86 ? -6.406 26.327 -9.203 1.00 34.92 86 LYS A CA 1
ATOM 733 C C . LYS A 1 86 ? -7.492 25.735 -8.313 1.00 28.34 86 LYS A C 1
ATOM 734 O O . LYS A 1 86 ? -8.321 24.948 -8.750 1.00 29.60 86 LYS A O 1
ATOM 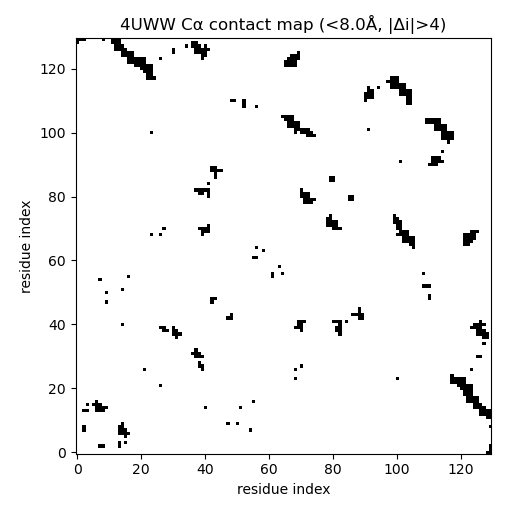740 N N . LYS A 1 87 ? -7.497 26.141 -7.071 1.00 29.15 87 LYS A N 1
ATOM 741 C CA . LYS A 1 87 ? -8.537 25.732 -6.180 1.00 28.96 87 LYS A CA 1
ATOM 742 C C . LYS A 1 87 ? -9.642 26.807 -6.101 1.00 32.46 87 LYS A C 1
ATOM 743 O O . LYS A 1 87 ? -9.377 27.966 -5.766 1.00 37.76 87 LYS A O 1
ATOM 749 N N . HIS A 1 88 ? -10.847 26.387 -6.315 1.00 26.64 88 HIS A N 1
ATOM 750 C CA . HIS A 1 88 ? -12.037 27.215 -6.068 1.00 30.97 88 HIS A CA 1
ATOM 751 C C . HIS A 1 88 ? -13.007 26.342 -5.287 1.00 30.72 88 HIS A C 1
ATOM 752 O O . HIS A 1 88 ? -13.222 26.563 -4.085 1.00 40.05 88 HIS A O 1
ATOM 759 N N . TYR A 1 89 ? -13.520 25.296 -5.920 1.00 25.37 89 TYR A N 1
ATOM 760 C CA . TYR A 1 89 ? -14.471 24.403 -5.271 1.00 22.67 89 TYR A CA 1
ATOM 761 C C . TYR A 1 89 ? -13.855 23.672 -4.077 1.00 22.71 89 TYR A C 1
ATOM 762 O O . TYR A 1 89 ? -12.725 23.159 -4.194 1.00 22.08 89 TYR A O 1
ATOM 771 N N . SER A 1 90 ? -14.556 23.629 -2.974 1.00 24.27 90 SER A N 1
ATOM 772 C CA . SER A 1 90 ? -14.125 22.878 -1.798 1.00 23.07 90 SER A CA 1
ATOM 773 C C . SER A 1 90 ? -15.256 22.363 -0.987 1.00 23.00 90 SER A C 1
ATOM 774 O O . SER A 1 90 ? -16.296 23.082 -0.839 1.00 27.23 90 SER A O 1
ATOM 777 N N . ALA A 1 91 ? -15.130 21.154 -0.409 1.00 20.81 91 ALA A N 1
ATOM 778 C CA . ALA A 1 91 ? -16.045 20.579 0.529 1.00 20.32 91 ALA A CA 1
ATOM 779 C C . ALA A 1 91 ? -15.386 20.302 1.890 1.00 17.65 91 ALA A C 1
ATOM 780 O O . ALA A 1 91 ? -15.851 19.548 2.677 1.00 21.18 91 ALA A O 1
ATOM 782 N N . LEU A 1 92 ? -14.242 20.946 2.092 1.00 22.79 92 LEU A N 1
ATOM 783 C CA . LEU A 1 92 ? -13.512 20.886 3.358 1.00 24.33 92 LEU A CA 1
ATOM 784 C C . LEU A 1 92 ? -13.971 22.034 4.239 1.00 35.87 92 LEU A C 1
ATOM 785 O O . LEU A 1 92 ? -13.833 23.184 3.833 1.00 38.71 92 LEU A O 1
ATOM 790 N N . ASP A 1 93 ? -14.419 21.726 5.441 1.00 39.23 93 ASP A N 1
ATOM 791 C CA . ASP A 1 93 ? -15.064 22.733 6.287 1.00 58.79 93 ASP A CA 1
ATOM 792 C C . ASP A 1 93 ? -14.161 23.896 6.721 1.00 64.16 93 ASP A C 1
ATOM 793 O O . ASP A 1 93 ? -14.646 25.025 6.894 1.00 75.46 93 ASP A O 1
ATOM 798 N N . ASP A 1 96 ? -10.623 24.283 10.529 1.00 103.67 96 ASP A N 1
ATOM 799 C CA . ASP A 1 96 ? -9.222 24.236 10.899 1.00 104.83 96 ASP A CA 1
ATOM 800 C C . ASP A 1 96 ? -8.675 22.826 11.072 1.00 109.32 96 ASP A C 1
ATOM 801 O O . ASP A 1 96 ? -7.922 22.336 10.216 1.00 87.66 96 ASP A O 1
ATOM 806 N N . TYR A 1 97 ? -9.110 22.174 12.154 1.00 116.65 97 TYR A N 1
ATOM 807 C CA . TYR A 1 97 ? -8.295 21.176 12.863 1.00 118.36 97 TYR A CA 1
ATOM 808 C C . TYR A 1 97 ? -6.840 21.686 12.887 1.00 111.85 97 TYR A C 1
ATOM 809 O O . TYR A 1 97 ? -5.980 21.212 12.120 1.00 113.93 97 TYR A O 1
ATOM 818 N N . PRO A 1 98 ? -6.561 22.665 13.772 1.00 101.47 98 PRO A N 1
ATOM 819 C CA . PRO A 1 98 ? -5.224 23.261 13.881 1.00 96.17 98 PRO A CA 1
ATOM 820 C C . PRO A 1 98 ? -4.188 22.277 14.430 1.00 93.70 98 PRO A C 1
ATOM 821 O O . PRO A 1 98 ? -3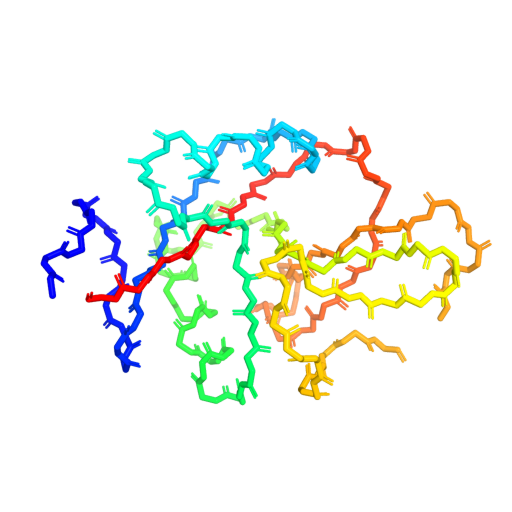.163 22.704 14.990 1.00 89.89 98 PRO A O 1
ATOM 825 N N . LYS A 1 99 ? -4.479 20.980 14.293 1.00 81.16 99 LYS A N 1
ATOM 826 C CA . LYS A 1 99 ? -3.553 19.920 14.630 1.00 74.01 99 LYS A CA 1
ATOM 827 C C . LYS A 1 99 ? -2.679 19.688 13.416 1.00 62.98 99 LYS A C 1
ATOM 828 O O . LYS A 1 99 ? -2.724 20.455 12.458 1.00 65.97 99 LYS A O 1
ATOM 834 N N . GLY A 1 100 ? -1.887 18.629 13.466 1.00 50.50 100 GLY A N 1
ATOM 835 C CA . GLY A 1 100 ? -1.011 18.273 12.378 1.00 45.58 100 GLY A CA 1
ATOM 836 C C . GLY A 1 100 ? -1.707 17.428 11.345 1.00 34.69 100 GLY A C 1
ATOM 837 O O . GLY A 1 100 ? -1.160 16.411 10.947 1.00 38.00 100 GLY A O 1
ATOM 838 N N . LYS A 1 101 ? -2.892 17.868 10.903 1.00 26.84 101 LYS A N 1
ATOM 839 C CA . LYS A 1 101 ? -3.632 17.073 9.845 1.00 20.44 101 LYS A CA 1
ATOM 840 C C . LYS A 1 101 ? -3.718 17.880 8.583 1.00 18.94 101 LYS A C 1
ATOM 841 O O . LYS A 1 101 ? -4.556 18.796 8.442 1.00 21.69 101 LYS A O 1
ATOM 847 N N . HIS A 1 102 ? -2.829 17.604 7.632 1.00 15.70 102 HIS A N 1
ATOM 848 C CA . HIS A 1 102 ? -2.589 18.458 6.529 1.00 14.69 102 HIS A CA 1
ATOM 849 C C . HIS A 1 102 ? -2.824 17.909 5.132 1.00 14.90 102 HIS A C 1
ATOM 850 O O . HIS A 1 102 ? -2.404 18.426 4.108 1.00 15.19 102 HIS A O 1
ATOM 857 N N . CYS A 1 103 ? -3.567 16.756 5.081 1.00 14.27 103 CYS A N 1
ATOM 858 C CA . CYS A 1 103 ? -3.916 16.149 3.846 1.00 12.91 103 CYS A CA 1
ATOM 859 C C . CYS A 1 103 ? -5.439 15.817 3.874 1.00 14.49 103 CYS A C 1
ATOM 860 O O . CYS A 1 103 ? -5.939 15.421 4.920 1.00 17.19 103 CYS A O 1
ATOM 863 N N . ALA A 1 104 ? -6.083 15.919 2.737 1.00 13.67 104 ALA A N 1
ATOM 864 C CA . ALA A 1 104 ? -7.571 15.752 2.718 1.00 12.12 104 ALA A CA 1
ATOM 865 C C . ALA A 1 104 ? -7.994 14.392 2.217 1.00 12.48 104 ALA A C 1
ATOM 866 O O . ALA A 1 104 ? -7.428 13.849 1.265 1.00 12.20 104 ALA A O 1
ATOM 868 N N . VAL A 1 105 ? -9.111 13.944 2.804 1.00 14.45 105 VAL A N 1
ATOM 869 C CA . VAL A 1 105 ? -9.827 12.729 2.359 1.00 13.62 105 VAL A CA 1
ATOM 870 C C . VAL A 1 105 ? -11.301 13.062 1.982 1.00 14.44 105 VAL A C 1
ATOM 871 O O . VAL A 1 105 ? -11.856 14.042 2.494 1.00 16.36 105 VAL A O 1
ATOM 875 N N . LEU A 1 106 ? -11.823 12.271 1.096 1.00 13.09 106 LEU A N 1
ATOM 876 C CA . LEU A 1 106 ? -13.294 12.119 0.996 1.00 14.51 106 LEU A CA 1
ATOM 877 C C . LEU A 1 106 ? -13.719 11.301 2.191 1.00 15.81 106 LEU A C 1
ATOM 878 O O . LEU A 1 106 ? -13.205 10.188 2.425 1.00 17.04 106 LEU A O 1
ATOM 883 N N . ASP A 1 107 ? -14.766 11.767 2.896 1.00 15.40 107 ASP A N 1
ATOM 884 C CA . ASP A 1 107 ? -15.240 11.136 4.130 1.00 19.25 107 ASP A CA 1
ATOM 885 C C . ASP A 1 107 ? -16.287 10.072 3.863 1.00 19.86 107 ASP A C 1
ATOM 886 O O . ASP A 1 107 ? -17.402 10.397 3.389 1.00 20.13 107 ASP A O 1
ATOM 891 N N . GLU A 1 108 ? -16.008 8.826 4.161 1.00 22.39 108 GLU A N 1
ATOM 892 C CA . GLU A 1 108 ? -16.900 7.692 3.882 1.00 21.69 108 GLU A CA 1
ATOM 893 C C . GLU A 1 108 ? -18.238 7.806 4.659 1.00 24.13 108 GLU A C 1
ATOM 894 O O . GLU A 1 108 ? -19.268 7.476 4.105 1.00 25.55 108 GLU A O 1
ATOM 900 N N . SER A 1 109 ? -18.167 8.299 5.887 1.00 24.75 109 SER A N 1
ATOM 901 C CA . SER A 1 109 ? -19.398 8.271 6.723 1.00 27.35 109 SER A CA 1
ATOM 902 C C . SER A 1 109 ? -20.469 9.192 6.165 1.00 29.10 109 SER A C 1
ATOM 903 O O . SER A 1 109 ? -21.664 9.015 6.442 1.00 29.86 109 SER A O 1
ATOM 906 N N . SER A 1 110 ? -20.101 10.158 5.309 1.00 25.26 110 SER A N 1
ATOM 907 C CA . SER A 1 110 ? -21.049 10.990 4.644 1.00 28.67 110 SER A CA 1
ATOM 908 C C . SER A 1 110 ? -21.289 10.596 3.197 1.00 23.98 110 SER A C 1
ATOM 909 O O . SER A 1 110 ? -21.828 11.365 2.416 1.00 27.72 110 SER A O 1
ATOM 912 N N . GLY A 1 111 ? -20.877 9.402 2.794 1.00 21.36 111 GLY A N 1
ATOM 913 C CA . GLY A 1 111 ? -21.025 8.967 1.462 1.00 20.60 111 GLY A CA 1
ATOM 914 C C . GLY A 1 111 ? -20.194 9.828 0.496 1.00 18.97 111 GLY A C 1
ATOM 915 O O . GLY A 1 111 ? -20.512 9.953 -0.694 1.00 19.84 111 GLY A O 1
ATOM 916 N N . PHE A 1 112 ? -19.063 10.307 1.014 1.00 19.27 112 PHE A N 1
ATOM 917 C CA . PHE A 1 112 ? -18.100 11.113 0.224 1.00 17.47 112 PHE A CA 1
ATOM 918 C C . PHE A 1 112 ? -18.604 12.516 -0.126 1.00 18.16 112 PHE A C 1
ATOM 919 O O . PHE A 1 112 ? 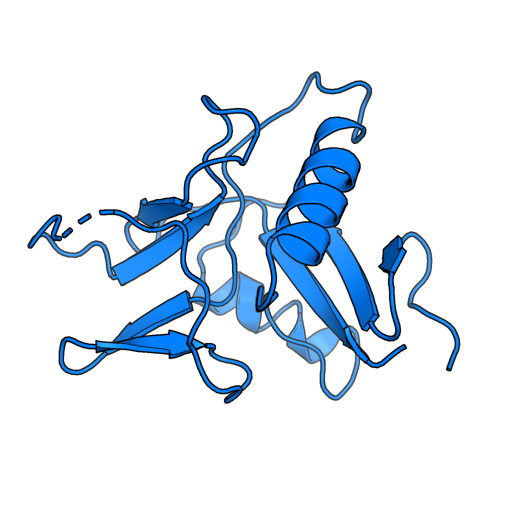-18.049 13.181 -0.970 1.00 21.67 112 PHE A O 1
ATOM 927 N N . LEU A 1 113 ? -19.670 12.967 0.576 1.00 18.66 113 LEU A N 1
ATOM 928 C CA . LEU A 1 113 ? -20.147 14.290 0.476 1.00 22.49 113 LEU A CA 1
ATOM 929 C C . LEU A 1 113 ? -19.197 15.334 1.048 1.00 24.82 113 LEU A C 1
ATOM 930 O O . LEU A 1 113 ? -19.033 16.417 0.474 1.00 28.67 113 LEU A O 1
ATOM 935 N N . SER A 1 114 ? -18.705 15.090 2.238 1.00 21.70 114 SER A N 1
ATOM 936 C CA . SER A 1 114 ? -17.818 16.050 2.865 1.00 21.24 114 SER A CA 1
ATOM 937 C C . SER A 1 114 ? -16.344 15.608 2.717 1.00 20.72 114 SER A C 1
ATOM 938 O O . SER A 1 114 ? -16.077 14.415 2.560 1.00 19.56 114 SER A O 1
ATOM 941 N N . TRP A 1 115 ? -15.465 16.577 2.770 1.00 16.12 115 TRP A N 1
ATOM 942 C CA . TRP A 1 115 ? -14.005 16.291 2.851 1.00 14.88 115 TRP A CA 1
ATOM 943 C C . TRP A 1 115 ? -13.587 16.480 4.273 1.00 17.60 115 TRP A C 1
ATOM 944 O O . TRP A 1 115 ? -14.167 17.266 5.044 1.00 22.41 115 TRP A O 1
ATOM 955 N N . ASP A 1 116 ? -12.501 15.832 4.691 1.00 16.98 116 ASP A N 1
ATOM 956 C CA . ASP A 1 116 ? -11.951 15.971 6.036 1.00 17.25 116 ASP A CA 1
ATOM 957 C C . ASP A 1 116 ? -10.422 16.019 5.926 1.00 16.04 116 ASP A C 1
ATOM 958 O O . ASP A 1 116 ? -9.890 15.646 4.891 1.00 18.81 116 ASP A O 1
ATOM 963 N N . ASN A 1 117 ? -9.779 16.507 6.975 1.00 17.84 117 ASN A N 1
ATOM 964 C CA . ASN A 1 117 ? -8.305 16.526 6.989 1.00 16.87 117 ASN A CA 1
ATOM 965 C C . ASN A 1 117 ? -7.795 15.429 7.883 1.00 19.48 117 ASN A C 1
ATOM 966 O O . ASN A 1 117 ? -8.336 15.200 9.003 1.00 23.44 117 ASN A O 1
ATOM 971 N N . ASP A 1 118 ? -6.766 14.726 7.424 1.00 16.42 118 ASP A N 1
ATOM 972 C CA . ASP A 1 118 ? -6.162 13.608 8.133 1.00 16.75 118 ASP A CA 1
ATOM 973 C C . ASP A 1 118 ? -4.627 13.849 8.186 1.00 17.29 118 ASP A C 1
ATOM 974 O O . ASP A 1 118 ? -4.091 14.574 7.369 1.00 17.33 118 ASP A O 1
ATOM 979 N N . SER A 1 119 ? -3.976 13.166 9.102 1.00 17.95 119 SER A N 1
ATOM 980 C CA . SER A 1 119 ? -2.532 13.191 9.162 1.00 18.52 119 SER A CA 1
ATOM 981 C C . SER A 1 119 ? -1.979 12.532 7.886 1.00 17.61 119 SER A C 1
ATOM 982 O O . SER A 1 119 ? -2.423 11.438 7.500 1.00 17.86 119 SER A O 1
ATOM 985 N N . CYS A 1 120 ? -0.993 13.121 7.289 1.00 18.31 120 CYS A N 1
ATOM 986 C CA . CYS A 1 120 ? -0.451 12.662 5.998 1.00 19.45 120 CYS A CA 1
ATOM 987 C C . CYS A 1 120 ? 0.126 11.246 6.057 1.00 20.19 120 CYS A C 1
ATOM 988 O O . CYS A 1 120 ? 0.182 10.580 5.032 1.00 17.91 120 CYS A O 1
ATOM 991 N N . GLY A 1 121 ? 0.580 10.819 7.239 1.00 18.95 121 GLY A N 1
ATOM 992 C CA . GLY A 1 121 ? 1.095 9.469 7.421 1.00 18.66 121 GLY A CA 1
ATOM 993 C C . GLY A 1 121 ? 0.074 8.395 7.630 1.00 19.87 121 GLY A C 1
ATOM 994 O O . GLY A 1 121 ? 0.412 7.185 7.644 1.00 24.16 121 GLY A O 1
ATOM 995 N N . GLU A 1 122 ? -1.202 8.744 7.720 1.00 17.86 122 GLU A N 1
ATOM 996 C CA . GLU A 1 122 ? -2.262 7.775 7.864 1.00 18.99 122 GLU A CA 1
ATOM 997 C C . GLU A 1 122 ? -2.442 6.987 6.579 1.00 15.89 122 GLU A C 1
ATOM 998 O O . GLU A 1 122 ? -2.243 7.533 5.487 1.00 17.87 122 GLU A O 1
ATOM 1004 N N . ARG A 1 123 ? -2.775 5.684 6.691 1.00 17.29 123 ARG A N 1
ATOM 1005 C CA . ARG A 1 123 ? -3.009 4.867 5.528 1.00 15.61 123 ARG A CA 1
ATOM 1006 C C . ARG A 1 123 ? -4.479 4.951 5.114 1.00 16.08 123 ARG A C 1
ATOM 1007 O O . ARG A 1 123 ? -5.371 4.606 5.909 1.00 20.31 123 ARG A O 1
ATOM 1015 N N . ASN A 1 124 ? -4.739 5.372 3.890 1.00 13.55 124 ASN A N 1
ATOM 1016 C CA . ASN A 1 124 ? -6.062 5.410 3.366 1.00 14.17 124 ASN A CA 1
ATOM 1017 C C . ASN A 1 124 ? -6.031 4.927 1.930 1.00 13.85 124 ASN A C 1
ATOM 1018 O O . ASN A 1 124 ? -5.015 5.018 1.240 1.00 13.97 124 ASN A O 1
ATOM 1023 N N . ALA A 1 125 ? -7.197 4.504 1.416 1.00 13.74 125 ALA A N 1
ATOM 1024 C CA . ALA A 1 125 ? -7.433 4.299 -0.006 1.00 12.86 125 ALA A CA 1
ATOM 1025 C C . ALA A 1 125 ? -7.278 5.659 -0.722 1.00 11.39 125 ALA A C 1
ATOM 1026 O O . ALA A 1 125 ? -7.169 6.686 -0.035 1.00 13.16 125 ALA A O 1
ATOM 1028 N N . PHE A 1 126 ? -7.294 5.662 -2.025 1.00 11.49 126 PHE A N 1
ATOM 1029 C CA . PHE A 1 126 ? -7.030 6.908 -2.746 1.00 11.86 126 PHE A CA 1
ATOM 1030 C C . PHE A 1 126 ? -7.604 6.901 -4.113 1.00 12.78 126 PHE A C 1
ATOM 1031 O O . PHE A 1 126 ? -7.918 5.853 -4.689 1.00 12.99 126 PHE A O 1
ATOM 1039 N N . ILE A 1 127 ? -7.698 8.089 -4.729 1.00 13.17 127 ILE A N 1
ATOM 1040 C CA . ILE A 1 127 ? -8.211 8.218 -6.058 1.00 12.51 127 ILE A CA 1
ATOM 1041 C C . ILE A 1 127 ? -7.262 9.084 -6.909 1.00 13.44 127 ILE A C 1
ATOM 1042 O O . ILE A 1 127 ? -6.906 10.185 -6.483 1.00 14.02 127 ILE A O 1
ATOM 1047 N N . CYS A 1 128 ? -6.936 8.588 -8.092 1.00 14.55 128 CYS A N 1
ATOM 1048 C CA . CYS A 1 128 ? -6.055 9.240 -9.038 1.00 14.96 128 CYS A CA 1
ATOM 1049 C C . CYS A 1 128 ? -6.868 9.848 -10.157 1.00 17.62 128 CYS A C 1
ATOM 1050 O O . CYS A 1 128 ? -8.005 9.477 -10.400 1.00 16.87 128 CYS A O 1
ATOM 1053 N N . LYS A 1 129 ? -6.280 10.849 -10.845 1.00 16.22 129 LYS A N 1
ATOM 1054 C CA . LYS A 1 129 ? -6.945 11.515 -11.942 1.00 15.40 129 LYS A CA 1
ATOM 1055 C C . LYS A 1 129 ? -5.900 11.818 -13.037 1.00 16.57 129 LYS A C 1
ATOM 1056 O O . LYS A 1 129 ? -4.778 12.169 -12.750 1.00 18.03 129 LYS A O 1
ATOM 1062 N N . CYS A 1 130 ? -6.368 11.698 -14.275 1.00 17.58 130 CYS A N 1
ATOM 1063 C CA . CYS A 1 130 ? -5.548 12.160 -15.409 1.00 21.11 130 CYS A CA 1
ATOM 1064 C C . CYS A 1 130 ? -6.460 12.649 -16.484 1.00 22.16 130 CYS A C 1
ATOM 1065 O O . CYS A 1 130 ? -7.669 12.419 -16.464 1.00 22.96 130 CYS A O 1
ATOM 1068 N N . THR A 1 131 ? -5.906 13.374 -17.489 1.00 26.69 131 THR A N 1
ATOM 1069 C CA . THR A 1 131 ? -6.742 13.845 -18.586 1.00 28.82 131 THR A CA 1
ATOM 1070 C C . THR A 1 131 ? -7.190 12.706 -19.488 1.00 32.16 131 THR A C 1
ATOM 1071 O O . THR A 1 131 ? -6.483 11.740 -19.666 1.00 28.13 131 THR A O 1
ATOM 1075 N N . ALA A 1 132 ? -8.420 12.797 -20.011 1.00 35.23 132 ALA A N 1
ATOM 1076 C CA . ALA A 1 132 ? -8.979 11.718 -20.830 1.00 41.11 132 ALA A CA 1
ATOM 1077 C C . ALA A 1 132 ? -8.540 11.874 -22.271 1.00 53.20 132 ALA A C 1
ATOM 1078 O O . ALA A 1 132 ? -7.384 12.228 -22.544 1.00 61.68 132 ALA A O 1
#

Foldseek 3Di:
DDDDPPWDDDDFKTKDWFFWWFFQVVQQVVQCVVDPLKGFADDADVVSLVVVLVSLCPVVVNPPDDWAFGQWWADPRDTDGPSPDDDDDAQEDCPVPQFTTKTQHVVVSSNHIYTGHRGGIGITMMMGGD

Organism: Struthio camelus (NCBI:txid8801)

B-factor: mean 28.63, std 18.07, range [10.74, 129.44]

Secondary structure (DSSP, 8-state):
-PPPTTPEEETTEEEEEEEEEE-HHHHHHHHHHHSTT-EEPP--SHHHHHHHHHHHHTGGGGTS---EEEEEEEETTEEEETT-PPP----B---TTT--EEEE-GGGTT-SEEEE-TTS-EEEEEEEE-

CATH classification: 3.10.100.10

InterPro domains:
  IPR001304 C-type lectin-like [PF00059] (22-129)
  IPR001304 C-type lectin-like [PS50041] (10-129)
  IPR001304 C-type lectin-like [SM00034] (3-129)
  IPR016186 C-type lectin-like/link domain superfamily [G3DSA:3.10.100.10] (1-131)
  IPR016187 C-type lectin fold [SSF56436] (2-130)
  IPR018378 C-type lectin, conserved site [PS00615] (103-128)
  IPR050111 C-type lectin and snaclec domain-containing protein [PTHR22803] (3-131)

Nearest PDB structures (foldseek):
  4uww-assembly1_A  TM=1.008E+00  e=1.669E-28  Struthio camelus
  4uxm-assembly1_A  TM=9.589E-01  e=7.450E-25  Struthio camelus
  3ubu-assembly1_A  TM=7.766E-01  e=8.468E-11  Deinagkistrodon acutus
  1oz7-assembly1_A  TM=7.689E-01  e=2.628E-10  Echis carinatus
  6xfq-assembly1_A  TM=7.613E-01  e=4.493E-10  Deinagkistrodon acutus

Radius of gyration: 13.43 Å; Cα contacts (8 Å, |Δi|>4): 261; chains: 1; bounding box: 25×31×40 Å

Solvent-accessible surface area: 7379 Å² total; per-residue (Å²): 137,182,26,21,195,74,31,32,90,44,176,45,40,0,2,1,27,28,34,128,60,43,40,21,169,167,0,8,55,71,0,127,91,69,74,100,63,1,40,1,0,1,0,62,61,53,82,13,10,179,9,0,15,92,44,0,45,117,69,88,169,32,136,80,36,53,43,0,0,0,0,0,46,35,179,131,106,95,34,38,7,44,48,70,41,150,74,131,57,52,27,40,182,134,115,109,135,52,66,71,2,0,0,0,26,69,96,42,40,1,131,44,8,51,6,27,42,48,62,93,153,15,0,0,0,0,22,7,97,23